Protein AF-A0A819LYL7-F1 (afdb_monomer_lite)

Sequence (139 aa):
MAPINIDKLRTLFLPYGLIYTILGIVIVCLTILTIVYASLWHNTKTSSYTFAIANGIIGYPILLPNDGRYVQWNFLQMNDVYELLPQDKGRKGGLARVAYMRQLLKEENLNTYTILAGDLLSPSALSLSKVNGTSLNGK

Radius of gyration: 28.14 Å; chains: 1; bounding box: 46×78×43 Å

Structure (mmCIF, N/CA/C/O backbone):
data_AF-A0A819LYL7-F1
#
_entry.id   AF-A0A819LYL7-F1
#
loop_
_atom_site.group_PDB
_atom_site.id
_atom_site.type_symbol
_atom_site.label_atom_id
_atom_site.label_alt_id
_atom_site.label_comp_id
_atom_site.label_asym_id
_atom_site.label_entity_id
_atom_site.label_seq_id
_atom_site.pdbx_PDB_ins_code
_atom_site.Cartn_x
_atom_site.Cartn_y
_atom_site.Cartn_z
_atom_site.occupancy
_atom_site.B_iso_or_equiv
_atom_site.auth_seq_id
_atom_site.auth_comp_id
_atom_site.auth_asym_id
_atom_site.auth_atom_id
_atom_site.pdbx_PDB_model_num
ATOM 1 N N . MET A 1 1 ? 10.492 57.885 -22.082 1.00 45.97 1 MET A N 1
ATOM 2 C CA . MET A 1 1 ? 11.151 57.440 -20.834 1.00 45.97 1 MET A CA 1
ATOM 3 C C . MET A 1 1 ? 10.652 58.328 -19.708 1.00 45.97 1 MET A C 1
ATOM 5 O O . MET A 1 1 ? 10.910 59.522 -19.758 1.00 45.97 1 MET A O 1
ATOM 9 N N . ALA A 1 2 ? 9.861 57.800 -18.772 1.00 61.94 2 ALA A N 1
ATOM 10 C CA . ALA A 1 2 ? 9.402 58.590 -17.628 1.00 61.94 2 ALA A CA 1
ATOM 11 C C . ALA A 1 2 ? 10.591 58.852 -16.679 1.00 61.94 2 ALA A C 1
ATOM 13 O O . ALA A 1 2 ? 11.340 57.909 -16.410 1.00 61.94 2 ALA A O 1
ATOM 14 N N . PRO A 1 3 ? 10.803 60.091 -16.200 1.00 66.12 3 PRO A N 1
ATOM 15 C CA . PRO A 1 3 ? 11.913 60.396 -15.305 1.00 66.12 3 PRO A CA 1
ATOM 16 C C . PRO A 1 3 ? 11.728 59.671 -13.965 1.00 66.12 3 PRO A C 1
ATOM 18 O O . PRO A 1 3 ? 10.643 59.682 -13.380 1.00 66.12 3 PRO A O 1
ATOM 21 N N . ILE A 1 4 ? 12.791 59.021 -13.488 1.00 67.69 4 ILE A N 1
ATOM 22 C CA . ILE A 1 4 ? 12.818 58.358 -12.180 1.00 67.69 4 ILE A CA 1
ATOM 23 C C . ILE A 1 4 ? 12.634 59.434 -11.107 1.00 67.69 4 ILE A C 1
ATOM 25 O O . ILE A 1 4 ? 13.450 60.341 -10.974 1.00 67.69 4 ILE A O 1
ATOM 29 N N . ASN A 1 5 ? 11.533 59.345 -10.363 1.00 70.12 5 ASN A N 1
ATOM 30 C CA . ASN A 1 5 ? 11.194 60.306 -9.323 1.00 70.12 5 ASN A CA 1
ATOM 31 C C . ASN A 1 5 ? 12.047 60.040 -8.065 1.00 70.12 5 ASN A C 1
ATOM 33 O O . ASN A 1 5 ? 11.816 59.076 -7.331 1.00 70.12 5 ASN A O 1
ATOM 37 N N . ILE A 1 6 ? 13.044 60.899 -7.845 1.00 67.38 6 ILE A N 1
ATOM 38 C CA . ILE A 1 6 ? 14.056 60.804 -6.779 1.00 67.38 6 ILE A CA 1
ATOM 39 C C . ILE A 1 6 ? 13.436 61.014 -5.380 1.00 67.38 6 ILE A C 1
ATOM 41 O O . ILE A 1 6 ? 13.973 60.531 -4.382 1.00 67.38 6 ILE A O 1
ATOM 45 N N . ASP A 1 7 ? 12.256 61.632 -5.282 1.00 65.25 7 ASP A N 1
ATOM 46 C CA . ASP A 1 7 ? 11.583 61.855 -3.996 1.00 65.25 7 ASP A CA 1
ATOM 47 C C . ASP A 1 7 ? 10.956 60.571 -3.429 1.00 65.25 7 ASP A C 1
ATOM 49 O O . ASP A 1 7 ? 10.973 60.351 -2.216 1.00 65.25 7 ASP A O 1
ATOM 53 N N . LYS A 1 8 ? 10.517 59.641 -4.294 1.00 59.94 8 LYS A N 1
ATOM 54 C CA . LYS A 1 8 ? 10.100 58.285 -3.876 1.00 59.94 8 LYS A CA 1
ATOM 55 C C . LYS A 1 8 ? 11.264 57.465 -3.307 1.00 59.94 8 LYS A C 1
ATOM 57 O O . LYS A 1 8 ? 11.066 56.658 -2.398 1.00 59.94 8 LYS A O 1
ATOM 62 N N . LEU A 1 9 ? 12.483 57.691 -3.800 1.00 57.59 9 LEU A N 1
ATOM 63 C CA . LEU A 1 9 ? 13.701 57.071 -3.266 1.00 57.59 9 LEU A CA 1
ATOM 64 C C . LEU A 1 9 ? 14.024 57.588 -1.859 1.00 57.59 9 LEU A C 1
ATOM 66 O O . LEU A 1 9 ? 14.477 56.815 -1.022 1.00 57.59 9 LEU A O 1
ATOM 70 N N . ARG A 1 10 ? 13.721 58.854 -1.551 1.00 56.78 10 ARG A N 1
ATOM 71 C CA . ARG A 1 10 ? 13.921 59.423 -0.207 1.00 56.78 10 ARG A CA 1
ATOM 72 C C . ARG A 1 10 ? 12.948 58.874 0.834 1.00 56.78 10 ARG A C 1
ATOM 74 O O . ARG A 1 10 ? 13.350 58.669 1.976 1.00 56.78 10 ARG A O 1
ATOM 81 N N . THR A 1 11 ? 11.712 58.548 0.450 1.00 58.97 11 THR A N 1
ATOM 82 C CA . THR A 1 11 ? 10.749 57.900 1.363 1.00 58.97 11 THR A CA 1
ATOM 83 C C . THR A 1 11 ? 11.142 56.476 1.772 1.00 58.97 11 THR A C 1
ATOM 85 O O . THR A 1 11 ? 10.677 55.988 2.799 1.00 58.97 11 THR A O 1
ATOM 88 N N . LEU A 1 12 ? 12.046 55.834 1.021 1.00 57.34 12 LEU A N 1
ATOM 89 C CA . LEU A 1 12 ? 12.630 54.533 1.361 1.00 57.34 12 LEU A CA 1
ATOM 90 C C . LEU A 1 12 ? 13.597 54.616 2.559 1.00 57.34 12 LEU A C 1
ATOM 92 O O . LEU A 1 12 ? 13.728 53.649 3.303 1.00 57.34 12 LEU A O 1
ATOM 96 N N . PHE A 1 13 ? 14.242 55.773 2.760 1.00 57.28 13 PHE A N 1
ATOM 97 C CA . PHE A 1 13 ? 15.225 56.024 3.825 1.00 57.28 13 PHE A CA 1
ATOM 98 C C . PHE A 1 13 ? 14.615 56.632 5.105 1.00 57.28 13 PHE A C 1
ATOM 100 O O . PHE A 1 13 ? 15.342 56.962 6.040 1.00 57.28 13 PHE A O 1
ATOM 107 N N . LEU A 1 14 ? 13.287 56.775 5.176 1.00 63.06 14 LEU A N 1
ATOM 108 C CA . LEU A 1 14 ? 12.570 57.102 6.415 1.00 63.06 14 LEU A CA 1
ATOM 109 C C . LEU A 1 14 ? 12.503 55.857 7.327 1.00 63.06 14 LEU A C 1
ATOM 111 O O . LEU A 1 14 ? 12.480 54.738 6.811 1.00 63.06 14 LEU A O 1
ATOM 115 N N . PRO A 1 15 ? 12.414 56.005 8.666 1.00 63.88 15 PRO A N 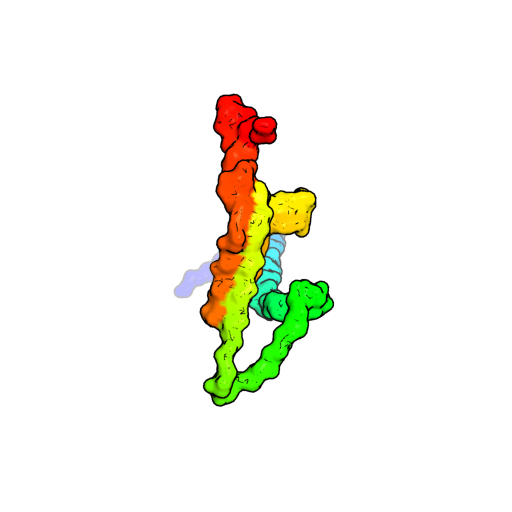1
ATOM 116 C CA . PRO A 1 15 ? 12.504 54.881 9.610 1.00 63.88 15 PRO A CA 1
ATOM 117 C C . PRO A 1 15 ? 11.494 53.758 9.327 1.00 63.88 15 PRO A C 1
ATOM 119 O O . PRO A 1 15 ? 11.819 52.584 9.463 1.00 63.88 15 PRO A O 1
ATOM 122 N N . TYR A 1 16 ? 10.295 54.104 8.853 1.00 65.38 16 TYR A N 1
ATOM 123 C CA . TYR A 1 16 ? 9.274 53.130 8.463 1.00 65.38 16 TYR A CA 1
ATOM 124 C C . TYR A 1 16 ? 9.572 52.445 7.119 1.00 65.38 16 TYR A C 1
ATOM 126 O O . TYR A 1 16 ? 9.287 51.262 6.968 1.00 65.38 16 TYR A O 1
ATOM 134 N N . GLY A 1 17 ? 10.187 53.144 6.157 1.00 71.69 17 GLY A N 1
ATOM 135 C CA . GLY A 1 17 ? 10.559 52.591 4.848 1.00 71.69 17 GLY A CA 1
ATOM 136 C C . GLY A 1 17 ? 11.631 51.504 4.945 1.00 71.69 17 GLY A C 1
ATOM 137 O O . GLY A 1 17 ? 11.525 50.478 4.274 1.00 71.69 17 GLY A O 1
ATOM 138 N N . LEU A 1 18 ? 12.597 51.677 5.852 1.00 77.12 18 LEU A N 1
ATOM 139 C CA . LEU A 1 18 ? 13.648 50.691 6.122 1.00 77.12 18 LEU A CA 1
ATOM 140 C C . LEU A 1 18 ? 13.093 49.391 6.736 1.00 77.12 18 LEU A C 1
ATOM 142 O O . LEU A 1 18 ? 13.570 48.299 6.443 1.00 77.12 18 LEU A O 1
ATOM 146 N N . ILE A 1 19 ? 12.050 49.490 7.565 1.00 80.62 19 ILE A N 1
ATOM 147 C CA . ILE A 1 19 ? 11.396 48.318 8.164 1.00 80.62 19 ILE A CA 1
ATOM 148 C C . ILE A 1 19 ? 10.696 47.485 7.081 1.00 80.62 19 ILE A C 1
ATOM 150 O O . ILE A 1 19 ? 10.835 46.262 7.061 1.00 80.62 19 ILE A O 1
ATOM 154 N N . TYR A 1 20 ? 9.987 48.128 6.146 1.00 82.38 20 TYR A N 1
ATOM 155 C CA . TYR A 1 20 ? 9.298 47.418 5.064 1.00 82.38 20 TYR A CA 1
ATOM 156 C C . TYR A 1 20 ? 10.260 46.771 4.062 1.00 82.38 20 TYR A C 1
ATOM 158 O O . TYR A 1 20 ? 9.967 45.683 3.561 1.00 82.38 20 TYR A O 1
ATOM 166 N N . THR A 1 21 ? 11.418 47.380 3.789 1.00 84.25 21 THR A N 1
ATOM 167 C CA . THR A 1 21 ? 12.431 46.761 2.918 1.00 84.25 21 THR A CA 1
ATOM 168 C C . THR A 1 21 ? 13.069 45.541 3.573 1.00 84.25 21 THR A C 1
ATOM 170 O O . THR A 1 21 ? 13.194 44.505 2.919 1.00 84.25 21 THR A O 1
ATOM 173 N N . ILE A 1 22 ? 13.392 45.612 4.868 1.00 88.94 22 ILE A N 1
ATOM 174 C CA . ILE A 1 22 ? 13.908 44.466 5.631 1.00 88.94 22 ILE A CA 1
ATOM 175 C C . ILE A 1 22 ? 12.871 43.337 5.670 1.00 88.94 22 ILE A C 1
ATOM 177 O O . ILE A 1 22 ? 13.208 42.188 5.387 1.00 88.94 22 ILE A O 1
ATOM 181 N N . LEU A 1 23 ? 11.603 43.653 5.949 1.00 88.56 23 LEU A N 1
ATOM 182 C CA . LEU A 1 23 ? 10.525 42.662 5.972 1.00 88.56 23 LEU A CA 1
ATOM 183 C C . LEU A 1 23 ? 10.347 41.980 4.606 1.00 88.56 23 LEU A C 1
ATOM 185 O O . LEU A 1 23 ? 10.217 40.758 4.542 1.00 88.56 23 LEU A O 1
ATOM 189 N N . GLY A 1 24 ? 10.404 42.748 3.514 1.00 89.81 24 GLY A N 1
ATOM 190 C CA . GLY A 1 24 ? 10.355 42.208 2.155 1.00 89.81 24 GLY A CA 1
ATOM 191 C C . GLY A 1 24 ? 11.509 41.247 1.859 1.00 89.81 24 GLY A C 1
ATOM 192 O O . GLY A 1 24 ? 11.280 40.162 1.326 1.00 89.81 24 GLY A O 1
ATOM 193 N N . ILE A 1 25 ? 12.734 41.597 2.266 1.00 93.69 25 ILE A N 1
ATOM 194 C CA . ILE A 1 25 ? 13.916 40.733 2.109 1.00 93.69 25 ILE A CA 1
ATOM 195 C C . ILE A 1 25 ? 13.751 39.434 2.905 1.00 93.69 25 ILE A C 1
ATOM 197 O O . ILE A 1 25 ? 14.021 38.358 2.374 1.00 93.69 25 ILE A O 1
ATOM 201 N N . VAL A 1 26 ? 13.270 39.509 4.150 1.00 94.50 26 VAL A N 1
ATOM 202 C CA . VAL A 1 26 ? 13.041 38.323 4.994 1.00 94.50 26 VAL A CA 1
ATOM 203 C C . VAL A 1 26 ? 12.018 37.383 4.356 1.00 94.50 26 VAL A C 1
ATOM 205 O O . VAL A 1 26 ? 12.268 36.182 4.275 1.00 94.50 26 VAL A O 1
ATOM 208 N N . ILE A 1 27 ? 10.903 37.914 3.848 1.00 94.62 27 ILE A N 1
ATOM 209 C CA . ILE A 1 27 ? 9.872 37.111 3.174 1.00 94.62 27 ILE A CA 1
ATOM 210 C C . ILE A 1 27 ? 10.454 36.407 1.944 1.00 94.62 27 ILE A C 1
ATOM 212 O O . ILE A 1 27 ? 10.251 35.206 1.781 1.00 94.62 27 ILE A O 1
ATOM 216 N N . VAL A 1 28 ? 11.220 37.117 1.111 1.00 95.44 28 VAL A N 1
ATOM 217 C CA . VAL A 1 28 ? 11.867 36.530 -0.074 1.00 95.44 28 VAL A CA 1
ATOM 218 C C . VAL A 1 28 ? 12.891 35.457 0.314 1.00 95.44 28 VAL A C 1
ATOM 220 O O . VAL A 1 28 ? 12.952 34.402 -0.312 1.00 95.44 28 VAL A O 1
ATOM 223 N N . CYS A 1 29 ? 13.666 35.672 1.378 1.00 95.38 29 CYS A N 1
ATOM 224 C CA . CYS A 1 29 ? 14.605 34.666 1.875 1.00 95.38 29 CYS A CA 1
ATOM 225 C C . CYS A 1 29 ? 13.882 33.392 2.341 1.00 95.38 29 CYS A C 1
ATOM 227 O O . CYS A 1 29 ? 14.305 32.284 2.011 1.00 95.38 29 CYS A O 1
ATOM 229 N N . LEU A 1 30 ? 12.769 33.536 3.068 1.00 94.38 30 LEU A N 1
ATOM 230 C CA . LEU A 1 30 ? 11.973 32.404 3.550 1.00 94.38 30 LEU A CA 1
ATOM 231 C C . LEU A 1 30 ? 11.309 31.629 2.405 1.00 94.38 30 LEU A C 1
ATOM 233 O O . LEU A 1 30 ? 11.273 30.396 2.443 1.00 94.38 30 LEU A O 1
ATOM 237 N N . THR A 1 31 ? 10.818 32.312 1.368 1.00 92.62 31 THR A N 1
ATOM 238 C CA . THR A 1 31 ? 10.241 31.631 0.200 1.00 92.62 31 THR A CA 1
ATOM 239 C C . THR A 1 31 ? 11.309 30.873 -0.583 1.00 92.62 31 THR A C 1
ATOM 241 O O . THR A 1 31 ? 11.096 29.702 -0.899 1.00 92.62 31 THR A O 1
ATOM 244 N N . ILE A 1 32 ? 12.484 31.470 -0.811 1.00 95.19 32 ILE A N 1
ATOM 245 C CA . ILE A 1 32 ? 13.619 30.790 -1.459 1.00 95.19 32 ILE A CA 1
ATOM 246 C C . ILE A 1 32 ? 14.045 29.563 -0.649 1.00 95.19 32 ILE A C 1
ATOM 248 O O . ILE A 1 32 ? 14.189 28.480 -1.216 1.00 95.19 32 ILE A O 1
ATOM 252 N N . LEU A 1 33 ? 14.184 29.701 0.673 1.00 93.75 33 LEU A N 1
ATOM 253 C CA . LEU A 1 33 ? 14.543 28.593 1.556 1.00 93.75 33 LEU A CA 1
ATOM 254 C C . LEU A 1 33 ? 13.539 27.439 1.435 1.00 93.75 33 LEU A C 1
ATOM 256 O O . LEU A 1 33 ? 13.938 26.287 1.288 1.00 93.75 33 LEU A O 1
ATOM 260 N N . THR A 1 34 ? 12.243 27.751 1.428 1.00 90.19 34 THR A N 1
ATOM 261 C CA . THR A 1 34 ? 11.170 26.753 1.306 1.00 90.19 34 THR A CA 1
ATOM 262 C C . THR A 1 34 ? 11.225 26.022 -0.039 1.00 90.19 34 THR A C 1
ATOM 264 O O . THR A 1 34 ? 11.105 24.798 -0.079 1.00 90.19 34 THR A O 1
ATOM 267 N N . ILE A 1 35 ? 11.459 26.745 -1.141 1.00 89.81 35 ILE A N 1
ATOM 268 C CA . ILE A 1 35 ? 11.583 26.158 -2.486 1.00 89.81 35 ILE A CA 1
ATOM 269 C C . ILE A 1 35 ? 12.815 25.249 -2.573 1.00 89.81 35 ILE A C 1
ATOM 271 O O . ILE A 1 35 ? 12.728 24.141 -3.106 1.00 89.81 35 ILE A O 1
ATOM 275 N N . VAL A 1 36 ? 13.954 25.682 -2.024 1.00 88.88 36 VAL A N 1
ATOM 276 C CA . VAL A 1 36 ? 15.185 24.878 -1.996 1.00 88.88 36 VAL A CA 1
ATOM 277 C C . VAL A 1 36 ? 14.976 23.605 -1.181 1.00 88.88 36 VAL A C 1
ATOM 279 O O . VAL A 1 36 ? 15.308 22.525 -1.665 1.00 88.88 36 VAL A O 1
ATOM 282 N N . TYR A 1 37 ? 14.366 23.696 0.002 1.00 85.62 37 TYR A N 1
ATOM 283 C CA . TYR A 1 37 ? 14.039 22.516 0.806 1.00 85.62 37 TYR A CA 1
ATOM 284 C C . TYR A 1 37 ? 13.098 21.554 0.074 1.00 85.62 37 TYR A C 1
ATOM 286 O O . TYR A 1 37 ? 13.340 20.349 0.083 1.00 85.62 37 TYR A O 1
ATOM 294 N N . ALA A 1 38 ? 12.066 22.062 -0.605 1.00 79.19 38 ALA A N 1
ATOM 295 C CA . ALA A 1 38 ? 11.155 21.233 -1.392 1.00 79.19 38 ALA A CA 1
ATOM 296 C C . ALA A 1 38 ? 11.866 20.535 -2.569 1.00 79.19 38 ALA A C 1
ATOM 298 O O . ALA A 1 38 ? 11.618 19.358 -2.833 1.00 79.19 38 ALA A O 1
ATOM 299 N N . SER A 1 39 ? 12.785 21.233 -3.244 1.00 80.19 39 SER A N 1
ATOM 300 C CA . SER A 1 39 ? 13.587 20.683 -4.346 1.00 80.19 39 SER A CA 1
ATOM 301 C C . SER A 1 39 ? 14.583 19.620 -3.865 1.00 80.19 39 SER A C 1
ATOM 303 O O . SER A 1 39 ? 14.687 18.543 -4.456 1.00 80.19 39 SER A O 1
ATOM 305 N N . LEU A 1 40 ? 15.261 19.871 -2.739 1.00 76.69 40 LEU A N 1
ATOM 306 C CA . LEU A 1 40 ? 16.151 18.896 -2.105 1.00 76.69 40 LEU A CA 1
ATOM 307 C C . LEU A 1 40 ? 15.381 17.646 -1.661 1.00 76.69 40 LEU A C 1
ATOM 309 O O . LEU A 1 40 ? 15.821 16.535 -1.945 1.00 76.69 40 LEU A O 1
ATOM 313 N N . TRP A 1 41 ? 14.202 17.817 -1.053 1.00 64.50 41 TRP A N 1
ATOM 314 C CA . TRP A 1 41 ? 13.345 16.704 -0.635 1.00 64.50 41 TRP A CA 1
ATOM 315 C C . TRP A 1 41 ? 12.854 15.860 -1.817 1.00 64.50 41 TRP A C 1
ATOM 317 O O . TRP A 1 41 ? 12.762 14.636 -1.718 1.00 64.50 41 TRP A O 1
ATOM 327 N N . HIS A 1 42 ? 12.579 16.488 -2.964 1.00 60.06 42 HIS A N 1
ATOM 328 C CA . HIS A 1 42 ? 12.209 15.762 -4.178 1.00 60.06 42 HIS A CA 1
ATOM 329 C C . HIS A 1 42 ? 13.350 14.862 -4.691 1.00 60.06 42 HIS A C 1
ATOM 331 O O . HIS A 1 42 ? 13.084 13.787 -5.233 1.00 60.06 42 HIS A O 1
ATOM 337 N N . ASN A 1 43 ? 14.608 15.266 -4.488 1.00 57.53 43 ASN A N 1
ATOM 338 C CA . ASN A 1 43 ? 15.787 14.502 -4.907 1.00 57.53 43 ASN A CA 1
ATOM 339 C C . ASN A 1 43 ? 16.219 13.420 -3.907 1.00 57.53 43 ASN A C 1
ATOM 341 O O . ASN A 1 43 ? 16.986 12.533 -4.270 1.00 57.53 43 ASN A O 1
ATOM 345 N N . THR A 1 44 ? 15.700 13.431 -2.678 1.00 53.69 44 THR A N 1
ATOM 346 C CA . THR A 1 44 ? 15.953 12.389 -1.672 1.00 53.69 44 THR A CA 1
ATOM 347 C C . THR A 1 44 ? 14.818 11.370 -1.598 1.00 53.69 44 THR A C 1
ATOM 349 O O . THR A 1 44 ? 14.430 10.945 -0.510 1.00 53.69 44 THR A O 1
ATOM 352 N N . LYS A 1 45 ? 14.265 10.945 -2.740 1.00 50.84 45 LYS A N 1
ATOM 353 C CA . LYS A 1 45 ? 13.473 9.709 -2.777 1.00 50.84 45 LYS A CA 1
ATOM 354 C C . LYS A 1 45 ? 14.438 8.539 -2.627 1.00 50.84 45 LYS A C 1
ATOM 356 O O . LYS A 1 45 ? 14.898 7.965 -3.611 1.00 50.84 45 LYS A O 1
ATOM 361 N N . THR A 1 46 ? 14.795 8.208 -1.391 1.00 52.62 46 THR A N 1
ATOM 362 C CA . THR A 1 46 ? 15.391 6.909 -1.093 1.00 52.62 46 THR A CA 1
ATOM 363 C C . THR A 1 46 ? 14.430 5.851 -1.612 1.00 52.62 46 THR A C 1
ATOM 365 O O . THR A 1 46 ? 13.270 5.799 -1.204 1.00 52.62 46 THR A O 1
ATOM 368 N N . SER A 1 47 ? 14.904 5.052 -2.568 1.00 57.59 47 SER A N 1
ATOM 369 C CA . SER A 1 47 ? 14.159 3.905 -3.070 1.00 57.59 47 SER A CA 1
ATOM 370 C C . SER A 1 47 ? 13.721 3.071 -1.869 1.00 57.59 47 SER A C 1
ATOM 372 O O . SER A 1 47 ? 14.509 2.773 -0.968 1.00 57.59 47 SER A O 1
ATOM 374 N N . SER A 1 48 ? 12.433 2.767 -1.794 1.00 57.50 48 SER A N 1
ATOM 375 C CA . SER A 1 48 ? 11.868 2.055 -0.650 1.00 57.50 48 SER A CA 1
ATOM 376 C C . SER A 1 48 ? 12.529 0.695 -0.446 1.00 57.50 48 SER A C 1
ATOM 378 O O . SER A 1 48 ? 12.701 0.266 0.695 1.00 57.50 48 SER A O 1
ATOM 380 N N . TYR A 1 49 ? 13.031 0.110 -1.530 1.00 59.25 49 TYR A N 1
ATOM 381 C CA . TYR A 1 49 ? 13.964 -1.001 -1.557 1.00 59.25 49 TYR A CA 1
ATOM 382 C C . TYR A 1 49 ? 15.203 -0.825 -0.660 1.00 59.25 49 TYR A C 1
ATOM 384 O O . TYR A 1 49 ? 15.468 -1.666 0.200 1.00 59.25 49 TYR A O 1
ATOM 392 N N . THR A 1 50 ? 15.971 0.264 -0.808 1.00 62.56 50 THR A N 1
ATOM 393 C CA . THR A 1 50 ? 17.204 0.468 -0.025 1.00 62.56 50 THR A CA 1
ATOM 394 C C . THR A 1 50 ? 16.907 0.673 1.452 1.00 62.56 50 THR A C 1
ATOM 396 O O . THR A 1 50 ? 17.633 0.147 2.294 1.00 62.56 50 THR A O 1
ATOM 399 N N . PHE A 1 51 ? 15.819 1.372 1.785 1.00 63.53 51 PHE A N 1
ATOM 400 C CA . PHE A 1 51 ? 15.375 1.513 3.173 1.00 63.53 51 PHE A CA 1
ATOM 401 C C . PHE A 1 51 ? 14.948 0.167 3.773 1.00 63.53 51 PHE A C 1
ATOM 403 O O . PHE A 1 51 ? 15.333 -0.164 4.896 1.00 63.53 51 PHE A O 1
ATOM 410 N N . ALA A 1 52 ? 14.174 -0.622 3.032 1.00 59.56 52 ALA A N 1
ATOM 411 C CA . ALA A 1 52 ? 13.653 -1.888 3.517 1.00 59.56 52 ALA A CA 1
ATOM 412 C C . ALA A 1 52 ? 14.743 -2.957 3.689 1.00 59.56 52 ALA A C 1
ATOM 414 O O . ALA A 1 52 ? 14.707 -3.693 4.673 1.00 59.56 52 ALA A O 1
ATOM 415 N N . ILE A 1 53 ? 15.744 -2.999 2.804 1.00 64.44 53 ILE A N 1
ATOM 416 C CA . ILE A 1 53 ? 16.914 -3.877 2.956 1.00 64.44 53 ILE A CA 1
ATOM 417 C C . ILE A 1 53 ? 17.799 -3.425 4.119 1.00 64.44 53 ILE A C 1
ATOM 419 O O . ILE A 1 53 ? 18.177 -4.251 4.946 1.00 64.44 53 ILE A O 1
ATOM 423 N N . ALA A 1 54 ? 18.092 -2.124 4.231 1.00 66.38 54 ALA A N 1
ATOM 424 C CA . ALA A 1 54 ? 18.929 -1.600 5.314 1.00 66.38 54 ALA A CA 1
ATOM 425 C C . ALA A 1 54 ? 18.340 -1.876 6.707 1.00 66.38 54 ALA A C 1
ATOM 427 O O . ALA A 1 54 ? 19.082 -2.058 7.668 1.00 66.38 54 ALA A O 1
ATOM 428 N N . ASN A 1 55 ? 17.011 -1.932 6.812 1.00 63.12 55 ASN A N 1
ATOM 429 C CA . ASN A 1 55 ? 16.307 -2.209 8.063 1.00 63.12 55 ASN A CA 1
ATOM 430 C C . ASN A 1 55 ? 15.871 -3.679 8.204 1.00 63.12 55 ASN A C 1
ATOM 432 O O . ASN A 1 55 ? 15.122 -3.996 9.127 1.00 63.12 55 ASN A O 1
ATOM 436 N N . GLY A 1 56 ? 16.294 -4.573 7.299 1.00 56.16 56 GLY A N 1
ATOM 437 C CA . GLY A 1 56 ? 15.941 -5.998 7.341 1.00 56.16 56 GLY A CA 1
ATOM 438 C C . GLY A 1 56 ? 14.434 -6.279 7.259 1.00 56.16 56 GLY A C 1
ATOM 439 O O . GLY A 1 56 ? 13.972 -7.316 7.724 1.00 56.16 56 GLY A O 1
ATOM 440 N N . ILE A 1 57 ? 13.661 -5.340 6.706 1.00 57.84 57 ILE A N 1
ATOM 441 C CA . ILE A 1 57 ? 12.194 -5.397 6.603 1.00 57.84 57 ILE A CA 1
ATOM 442 C C . ILE A 1 57 ? 11.770 -6.320 5.451 1.00 57.84 57 ILE A C 1
ATOM 444 O O . ILE A 1 57 ? 10.695 -6.915 5.498 1.00 57.84 57 ILE A O 1
ATOM 448 N N . ILE A 1 58 ? 12.612 -6.455 4.423 1.00 55.88 58 ILE A N 1
ATOM 449 C CA . ILE A 1 58 ? 12.396 -7.340 3.276 1.00 55.88 58 ILE A CA 1
ATOM 450 C C . ILE A 1 58 ? 13.564 -8.331 3.225 1.00 55.88 58 ILE A C 1
ATOM 452 O O . ILE A 1 58 ? 14.726 -7.928 3.283 1.00 55.88 58 ILE A O 1
ATOM 456 N N . GLY A 1 59 ? 13.258 -9.630 3.149 1.00 57.12 59 GLY A N 1
ATOM 457 C CA . GLY A 1 59 ? 14.268 -10.662 2.900 1.00 57.12 59 GLY A CA 1
ATOM 458 C C . GLY A 1 59 ? 14.982 -10.406 1.573 1.00 57.12 59 GLY A C 1
ATOM 459 O O . GLY A 1 59 ? 14.380 -9.853 0.661 1.00 57.12 59 GLY A O 1
ATOM 460 N N . TYR A 1 60 ? 16.259 -10.779 1.465 1.00 55.06 60 TYR A N 1
ATOM 461 C CA . TYR A 1 60 ? 17.076 -10.524 0.274 1.00 55.06 60 TYR A CA 1
ATOM 462 C C . TYR A 1 60 ? 16.361 -10.990 -1.002 1.00 55.06 60 TYR A C 1
ATOM 464 O O . TYR A 1 60 ? 16.234 -12.202 -1.209 1.00 55.06 60 TYR A O 1
ATOM 472 N N . PRO A 1 61 ? 15.900 -10.076 -1.873 1.00 59.81 61 PRO A N 1
ATOM 473 C CA . PRO A 1 61 ? 15.373 -10.497 -3.151 1.00 59.81 61 PRO A CA 1
ATOM 474 C C . PRO A 1 61 ? 16.559 -10.997 -3.969 1.00 59.81 61 PRO A C 1
ATOM 476 O O . PRO A 1 61 ? 17.610 -10.357 -4.057 1.00 59.81 61 PRO A O 1
ATOM 479 N N . ILE A 1 62 ? 16.400 -12.184 -4.538 1.00 60.19 62 ILE A N 1
ATOM 480 C CA . ILE A 1 62 ? 17.367 -12.720 -5.484 1.00 60.19 62 ILE A CA 1
ATOM 481 C C . ILE A 1 62 ? 17.334 -11.782 -6.691 1.00 60.19 62 ILE A C 1
ATOM 483 O O . ILE A 1 62 ? 16.333 -11.724 -7.403 1.00 60.19 62 ILE A O 1
ATOM 487 N N . LEU A 1 63 ? 18.411 -11.022 -6.899 1.00 63.62 63 LEU A N 1
ATOM 488 C CA . LEU A 1 63 ? 18.582 -10.196 -8.089 1.00 63.62 63 LEU A CA 1
ATOM 489 C C . LEU A 1 63 ? 18.817 -11.127 -9.277 1.00 63.62 63 LEU A C 1
ATOM 491 O O . LEU A 1 63 ? 19.941 -11.558 -9.537 1.00 63.62 63 LEU A O 1
ATOM 495 N N . LEU A 1 64 ? 17.736 -11.490 -9.961 1.00 68.12 64 LEU A N 1
ATOM 496 C CA . LEU A 1 64 ? 17.823 -12.265 -11.189 1.00 68.12 64 LEU A CA 1
ATOM 497 C C . LEU A 1 64 ? 18.294 -11.359 -12.340 1.00 68.12 64 LEU A C 1
ATOM 499 O O . LEU A 1 64 ? 17.934 -10.179 -12.379 1.00 68.12 64 LEU A O 1
ATOM 503 N N . PRO A 1 65 ? 19.092 -11.881 -13.288 1.00 68.06 65 PRO A N 1
ATOM 504 C CA . PRO A 1 65 ? 19.501 -11.116 -14.459 1.00 68.06 65 PRO A CA 1
ATOM 505 C C . PRO A 1 65 ? 18.280 -10.660 -15.269 1.00 68.06 65 PRO A C 1
ATOM 507 O O . PRO A 1 65 ? 17.381 -11.454 -15.543 1.00 68.06 65 PRO A O 1
ATOM 510 N N . ASN A 1 66 ? 18.263 -9.395 -15.701 1.00 67.19 66 ASN A N 1
ATOM 511 C CA . ASN A 1 66 ? 17.238 -8.872 -16.610 1.00 67.19 66 ASN A CA 1
ATOM 512 C C . ASN A 1 66 ? 17.580 -9.218 -18.072 1.00 67.19 66 ASN A C 1
ATOM 514 O O . ASN A 1 66 ? 17.798 -8.340 -18.904 1.00 67.19 66 ASN A O 1
ATOM 518 N N . ASP A 1 67 ? 17.717 -10.512 -18.358 1.00 82.56 67 ASP A N 1
ATOM 519 C CA . ASP A 1 67 ? 18.091 -11.053 -19.673 1.00 82.56 67 ASP A CA 1
ATOM 520 C C . ASP A 1 67 ? 16.907 -11.695 -20.421 1.00 82.56 67 ASP A C 1
ATOM 522 O O . ASP A 1 67 ? 17.090 -12.369 -21.434 1.00 82.56 67 ASP A O 1
ATOM 526 N N . GLY A 1 68 ? 15.686 -11.498 -19.915 1.00 78.19 68 GLY A N 1
ATOM 527 C CA . GLY A 1 68 ? 14.451 -12.021 -20.501 1.00 78.19 68 GLY A CA 1
ATOM 528 C C . GLY A 1 68 ? 14.212 -13.518 -20.283 1.00 78.19 68 GLY A C 1
ATOM 529 O O . GLY A 1 68 ? 13.196 -14.030 -20.750 1.00 78.19 68 GLY A O 1
ATOM 530 N N . ARG A 1 69 ? 15.095 -14.234 -19.571 1.00 86.75 69 ARG A N 1
ATOM 531 C CA . ARG A 1 69 ? 14.923 -15.674 -19.288 1.00 86.75 69 ARG A CA 1
ATOM 532 C C . ARG A 1 69 ? 14.050 -15.956 -18.071 1.00 86.75 69 ARG A C 1
ATOM 534 O O . ARG A 1 69 ? 13.530 -17.060 -17.931 1.00 86.75 69 ARG A O 1
ATOM 541 N N . TYR A 1 70 ? 13.893 -14.965 -17.201 1.00 83.56 70 TYR A N 1
ATOM 542 C CA . TYR A 1 70 ? 13.160 -15.086 -15.950 1.00 83.56 70 TYR A CA 1
ATOM 543 C C . TYR A 1 70 ? 12.089 -14.006 -15.845 1.00 83.56 70 TYR A C 1
ATOM 545 O O . TYR A 1 70 ? 12.290 -12.864 -16.254 1.00 83.56 70 TYR A O 1
ATOM 553 N N . VAL A 1 71 ? 10.954 -14.369 -15.248 1.00 84.69 71 VAL A N 1
ATOM 554 C CA . VAL A 1 71 ? 9.897 -13.428 -14.873 1.00 84.69 71 VAL A CA 1
ATOM 555 C C . VAL A 1 71 ? 9.803 -13.420 -13.356 1.00 84.69 71 VAL A C 1
ATOM 557 O O . VAL A 1 71 ? 9.502 -14.446 -12.746 1.00 84.69 71 VAL A O 1
ATOM 560 N N . GLN A 1 72 ? 10.060 -12.267 -12.742 1.00 83.25 72 GLN A N 1
ATOM 561 C CA . GLN A 1 72 ? 9.889 -12.092 -11.305 1.00 83.25 72 GLN A CA 1
ATOM 562 C C . GLN A 1 72 ? 8.440 -11.711 -10.991 1.00 83.25 72 GLN A C 1
ATOM 564 O O . GLN A 1 72 ? 7.906 -10.760 -11.564 1.00 83.25 72 GLN A O 1
ATOM 569 N N . TRP A 1 73 ? 7.837 -12.419 -10.039 1.00 88.19 73 TRP A N 1
ATOM 570 C CA . TRP A 1 73 ? 6.496 -12.154 -9.519 1.00 88.19 73 TRP A CA 1
ATOM 571 C C . TRP A 1 73 ? 6.596 -11.716 -8.064 1.00 88.19 73 TRP A C 1
ATOM 573 O O . TRP A 1 73 ? 7.331 -12.321 -7.284 1.00 88.19 73 TRP A O 1
ATOM 583 N N . ASN A 1 74 ? 5.828 -10.697 -7.697 1.00 89.06 74 ASN A N 1
ATOM 584 C CA . ASN A 1 74 ? 5.729 -10.235 -6.320 1.00 89.06 74 ASN A CA 1
ATOM 585 C C . ASN A 1 74 ? 4.313 -10.517 -5.808 1.00 89.06 74 ASN A C 1
ATOM 587 O O . ASN A 1 74 ? 3.331 -10.069 -6.399 1.00 89.06 74 ASN A O 1
ATOM 591 N N . PHE A 1 75 ? 4.201 -11.222 -4.685 1.00 92.62 75 PHE A N 1
ATOM 592 C CA . PHE A 1 75 ? 2.925 -11.464 -4.016 1.00 92.62 75 PHE A CA 1
ATOM 593 C C . PHE A 1 75 ? 2.913 -10.741 -2.672 1.00 92.62 75 PHE A C 1
ATOM 595 O O . PHE A 1 75 ? 3.636 -11.106 -1.749 1.00 92.62 75 PHE A O 1
ATOM 602 N N . LEU A 1 76 ? 2.086 -9.705 -2.565 1.00 92.50 76 LEU A N 1
ATOM 603 C CA . LEU A 1 76 ? 1.789 -9.035 -1.306 1.00 92.50 76 LEU A CA 1
ATOM 604 C C . LEU A 1 76 ? 0.557 -9.693 -0.686 1.00 92.50 76 LEU A C 1
ATOM 606 O O . LEU A 1 76 ? -0.567 -9.406 -1.095 1.00 92.50 76 LEU A O 1
ATOM 610 N N . GLN A 1 77 ? 0.765 -10.573 0.287 1.00 92.94 77 GLN A N 1
ATOM 611 C CA . GLN A 1 77 ? -0.316 -11.263 0.983 1.00 92.94 77 GLN A CA 1
ATOM 612 C C . GLN A 1 77 ? -0.634 -10.588 2.324 1.00 92.94 77 GLN A C 1
ATOM 614 O O . GLN A 1 77 ? 0.265 -10.209 3.071 1.00 92.94 77 GLN A O 1
ATOM 619 N N . MET A 1 78 ? -1.920 -10.493 2.647 1.00 90.38 78 MET A N 1
ATOM 620 C CA . MET A 1 78 ? -2.439 -10.127 3.965 1.00 90.38 78 MET A CA 1
ATOM 621 C C . MET A 1 78 ? -3.541 -11.107 4.379 1.00 90.38 78 MET A C 1
ATOM 623 O O . MET A 1 78 ? -4.269 -11.612 3.526 1.00 90.38 78 MET A O 1
ATOM 627 N N . ASN A 1 79 ? -3.652 -11.378 5.678 1.00 89.56 79 ASN A N 1
ATOM 628 C CA . ASN A 1 79 ? -4.706 -12.199 6.275 1.00 89.56 79 ASN A CA 1
ATOM 629 C C . ASN A 1 79 ? -5.181 -11.564 7.587 1.00 89.56 79 ASN A C 1
ATOM 631 O O . ASN A 1 79 ? -4.458 -10.725 8.131 1.00 89.56 79 ASN A O 1
ATOM 635 N N . ASP A 1 80 ? -6.351 -11.979 8.082 1.00 85.19 80 ASP A N 1
ATOM 636 C CA . ASP A 1 80 ? -6.837 -11.643 9.430 1.00 85.19 80 ASP A CA 1
ATOM 637 C C . ASP A 1 80 ? -6.841 -10.130 9.701 1.00 85.19 80 ASP A C 1
ATOM 639 O O . ASP A 1 80 ? -6.352 -9.632 10.722 1.00 85.19 80 ASP A O 1
ATOM 643 N N . VAL A 1 81 ? -7.346 -9.359 8.732 1.00 82.62 81 VAL A N 1
ATOM 644 C CA . VAL A 1 81 ? -7.356 -7.895 8.813 1.00 82.62 81 VAL A CA 1
ATOM 645 C C . VAL A 1 81 ? -8.554 -7.431 9.638 1.00 82.62 81 VAL A C 1
ATOM 647 O O . VAL A 1 81 ? -9.582 -6.991 9.121 1.00 82.62 81 VAL A O 1
ATOM 650 N N . TYR A 1 82 ? -8.365 -7.493 10.953 1.00 77.19 82 TYR A N 1
ATOM 651 C CA . TYR A 1 82 ? -9.357 -7.093 11.950 1.00 77.19 82 TYR A CA 1
ATOM 652 C C . TYR A 1 82 ? -9.388 -5.588 12.241 1.00 77.19 82 TYR A C 1
ATOM 654 O O . TYR A 1 82 ? -10.357 -5.071 12.782 1.00 77.19 82 TYR A O 1
ATOM 662 N N . GLU A 1 83 ? -8.333 -4.860 11.879 1.00 75.94 83 GLU A N 1
ATOM 663 C CA . GLU A 1 83 ? -8.206 -3.432 12.168 1.00 75.94 83 GLU A CA 1
ATOM 664 C C . GLU A 1 83 ? -7.717 -2.682 10.931 1.00 75.94 83 GLU A C 1
ATOM 666 O O . GLU A 1 83 ? -6.602 -2.879 10.441 1.00 75.94 83 GLU A O 1
ATOM 671 N N . LEU A 1 84 ? -8.570 -1.797 10.411 1.00 79.06 84 LEU A N 1
ATOM 672 C CA . LEU A 1 84 ? -8.238 -0.966 9.251 1.00 79.06 84 LEU A CA 1
ATOM 673 C C . LEU A 1 84 ? -7.323 0.197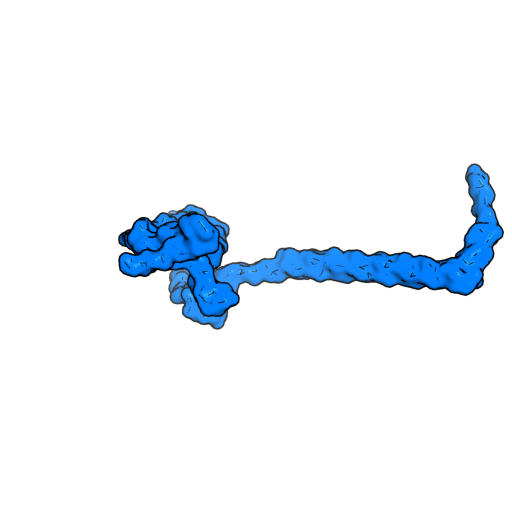 9.658 1.00 79.06 84 LEU A C 1
ATOM 675 O O . LEU A 1 84 ? -6.468 0.636 8.878 1.00 79.06 84 LEU A O 1
ATOM 679 N N . LEU A 1 85 ? -7.517 0.697 10.883 1.00 83.12 85 LEU A N 1
ATOM 680 C CA . LEU A 1 85 ? -6.790 1.828 11.437 1.00 83.12 85 LEU A CA 1
ATOM 681 C C . LEU A 1 85 ? -5.437 1.399 12.009 1.00 83.12 85 LEU A C 1
ATOM 683 O O . LEU A 1 85 ? -5.269 0.276 12.485 1.00 83.12 85 LEU A O 1
ATOM 687 N N . PRO A 1 86 ? -4.444 2.298 11.982 1.00 83.69 86 PRO A N 1
ATOM 688 C CA . PRO A 1 86 ? -3.166 2.017 12.600 1.00 83.69 86 PRO A CA 1
ATOM 689 C C . PRO A 1 86 ? -3.302 2.004 14.130 1.00 83.69 86 PRO A C 1
ATOM 691 O O . PRO A 1 86 ? -3.956 2.857 14.733 1.00 83.69 86 PRO A O 1
ATOM 694 N N . GLN A 1 87 ? -2.631 1.050 14.763 1.00 81.12 87 GLN A N 1
ATOM 695 C CA . GLN A 1 87 ? -2.593 0.883 16.210 1.00 81.12 87 GLN A CA 1
ATOM 696 C C . GLN A 1 87 ? -1.406 1.630 16.828 1.00 81.12 87 GLN A C 1
ATOM 698 O O . GLN A 1 87 ? -0.538 2.175 16.136 1.00 81.12 87 GLN A O 1
ATOM 703 N N . ASP A 1 88 ? -1.353 1.636 18.162 1.00 83.44 88 ASP A N 1
ATOM 704 C CA . ASP A 1 88 ? -0.225 2.168 18.931 1.00 83.44 88 ASP A CA 1
ATOM 705 C C . ASP A 1 88 ? 0.092 3.639 18.588 1.00 83.44 88 ASP A C 1
ATOM 707 O O . ASP A 1 88 ? 1.235 4.013 18.310 1.00 83.44 88 ASP A O 1
ATOM 711 N N . LYS A 1 89 ? -0.960 4.474 18.549 1.00 80.12 89 LYS A N 1
ATOM 712 C CA . LYS A 1 89 ? -0.906 5.896 18.155 1.00 80.12 89 LYS A CA 1
ATOM 713 C C . LYS A 1 89 ? -0.341 6.117 16.743 1.00 80.12 89 LYS A C 1
ATOM 715 O O . LYS A 1 89 ? 0.407 7.061 16.512 1.00 80.12 89 LYS A O 1
ATOM 720 N N . GLY A 1 90 ? -0.663 5.233 15.801 1.00 79.81 90 GLY A N 1
ATOM 721 C CA . GLY A 1 90 ? -0.191 5.343 14.418 1.00 79.81 90 GLY A CA 1
ATOM 722 C C . GLY A 1 90 ? 1.134 4.628 14.139 1.00 79.81 90 GLY A C 1
ATOM 723 O O . GLY A 1 90 ? 1.593 4.599 12.995 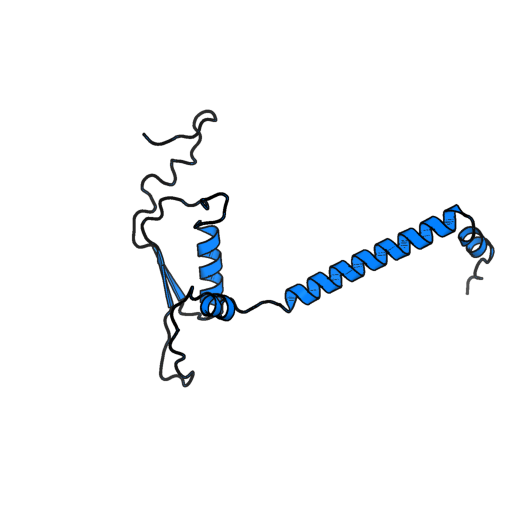1.00 79.81 90 GLY A O 1
ATOM 724 N N . ARG A 1 91 ? 1.774 4.041 15.158 1.00 80.94 91 ARG A N 1
ATOM 725 C CA . ARG A 1 91 ? 3.108 3.442 15.017 1.00 80.94 91 ARG A CA 1
ATOM 726 C C . ARG A 1 91 ? 3.077 2.064 14.367 1.00 80.94 91 ARG A C 1
ATOM 728 O O . ARG A 1 91 ? 4.035 1.714 13.672 1.00 80.94 91 ARG A O 1
ATOM 735 N N . LYS A 1 92 ? 1.986 1.306 14.509 1.00 81.44 92 LYS A N 1
ATOM 736 C CA . LYS A 1 92 ? 1.908 -0.091 14.051 1.00 81.44 92 LYS A CA 1
ATOM 737 C C . LYS A 1 92 ? 0.728 -0.334 13.111 1.00 81.44 92 LYS A C 1
ATOM 739 O O . LYS A 1 92 ? -0.379 0.119 13.372 1.00 81.44 92 LYS A O 1
ATOM 744 N N . GLY A 1 93 ? 0.972 -1.102 12.049 1.00 82.94 93 GLY A N 1
ATOM 745 C CA . GLY A 1 93 ? -0.070 -1.595 11.144 1.00 82.94 93 GLY A CA 1
ATOM 746 C C . GLY A 1 93 ? -0.840 -0.506 10.387 1.00 82.94 93 GLY A C 1
ATOM 747 O O . GLY A 1 93 ? -0.308 0.570 10.101 1.00 82.94 93 GLY A O 1
ATOM 748 N N . GLY A 1 94 ? -2.095 -0.824 10.063 1.00 85.81 94 GLY A N 1
ATOM 749 C CA . GLY A 1 94 ? -3.026 0.021 9.318 1.00 85.81 94 GLY A CA 1
ATOM 750 C C . GLY A 1 94 ? -2.963 -0.190 7.803 1.00 85.81 94 GLY A C 1
ATOM 751 O O . GLY A 1 94 ? -1.885 -0.222 7.199 1.00 85.81 94 GLY A O 1
ATOM 752 N N . LEU A 1 95 ? -4.133 -0.269 7.165 1.00 88.50 95 LEU A N 1
ATOM 753 C CA . LEU A 1 95 ? -4.225 -0.507 5.720 1.00 88.50 95 LEU A CA 1
ATOM 754 C C . LEU A 1 95 ? -3.671 0.644 4.876 1.00 88.50 95 LEU A C 1
ATOM 756 O O . LEU A 1 95 ? -3.207 0.400 3.769 1.00 88.50 95 LEU A O 1
ATOM 760 N N . ALA A 1 96 ? -3.632 1.876 5.395 1.00 88.25 96 ALA A N 1
ATOM 761 C CA . ALA A 1 96 ? -2.977 2.995 4.710 1.00 88.25 96 ALA A CA 1
ATOM 762 C C . ALA A 1 96 ? -1.477 2.731 4.481 1.00 88.25 96 ALA A C 1
ATOM 764 O O . ALA A 1 96 ? -0.941 3.022 3.412 1.00 88.25 96 ALA A O 1
ATOM 765 N N . ARG A 1 97 ? -0.803 2.112 5.460 1.00 87.19 97 ARG A N 1
ATOM 766 C CA . ARG A 1 97 ? 0.607 1.723 5.335 1.00 87.19 97 ARG A CA 1
ATOM 767 C C . ARG A 1 97 ? 0.772 0.584 4.334 1.00 87.19 97 ARG A C 1
ATOM 769 O O . ARG A 1 97 ? 1.679 0.629 3.512 1.00 87.19 97 ARG A O 1
ATOM 776 N N . VAL A 1 98 ? -0.121 -0.405 4.368 1.00 90.00 98 VAL A N 1
ATOM 777 C CA . VAL A 1 98 ? -0.115 -1.518 3.404 1.00 90.00 98 VAL A CA 1
ATOM 778 C C . VAL A 1 98 ? -0.360 -1.015 1.977 1.00 90.00 98 VAL A C 1
ATOM 780 O O . VAL A 1 98 ? 0.327 -1.442 1.054 1.00 90.00 98 VAL A O 1
ATOM 783 N N . ALA A 1 99 ? -1.275 -0.062 1.788 1.00 90.75 99 ALA A N 1
ATOM 784 C CA . ALA A 1 99 ? -1.542 0.564 0.495 1.00 90.75 99 ALA A CA 1
ATOM 785 C C . ALA A 1 99 ? -0.313 1.303 -0.052 1.00 90.75 99 ALA A C 1
ATOM 787 O O . ALA A 1 99 ? 0.003 1.169 -1.235 1.00 90.75 99 ALA A O 1
ATOM 788 N N . TYR A 1 100 ? 0.410 2.019 0.813 1.00 90.06 100 TYR A N 1
ATOM 789 C CA . TYR A 1 100 ? 1.672 2.654 0.445 1.00 90.06 100 TYR A CA 1
ATOM 790 C C . TYR A 1 100 ? 2.737 1.617 0.052 1.00 90.06 100 TYR A C 1
ATOM 792 O O . TYR A 1 100 ? 3.321 1.722 -1.023 1.00 90.06 100 TYR A O 1
ATOM 800 N N . MET A 1 101 ? 2.920 0.554 0.844 1.00 88.50 101 MET A N 1
ATOM 801 C CA . MET A 1 101 ? 3.842 -0.540 0.497 1.00 88.50 101 MET A CA 1
ATOM 802 C C . MET A 1 101 ? 3.480 -1.202 -0.838 1.00 88.50 101 MET A C 1
ATOM 804 O O . MET A 1 101 ? 4.356 -1.461 -1.656 1.00 88.50 101 MET A O 1
ATOM 808 N N . ARG A 1 102 ? 2.188 -1.428 -1.101 1.00 91.75 102 ARG A N 1
ATOM 809 C CA . ARG A 1 102 ? 1.705 -1.946 -2.388 1.00 91.75 102 ARG A CA 1
ATOM 810 C C . ARG A 1 102 ? 2.093 -1.034 -3.550 1.00 91.75 102 ARG A C 1
ATOM 812 O O . ARG A 1 102 ? 2.465 -1.544 -4.603 1.00 91.75 102 ARG A O 1
ATOM 819 N N . GLN A 1 103 ? 1.948 0.282 -3.391 1.00 89.06 103 GLN A N 1
ATOM 820 C CA . GLN A 1 103 ? 2.316 1.239 -4.432 1.00 89.06 103 GLN A CA 1
ATOM 821 C C . GLN A 1 103 ? 3.806 1.127 -4.757 1.00 89.06 103 GLN A C 1
ATOM 823 O O . GLN A 1 103 ? 4.152 0.950 -5.920 1.00 89.06 103 GLN A O 1
ATOM 828 N N . LEU A 1 104 ? 4.656 1.132 -3.732 1.00 86.62 104 LEU A N 1
ATOM 829 C CA . LEU A 1 104 ? 6.106 1.022 -3.888 1.00 86.62 104 LEU A CA 1
ATOM 830 C C . LEU A 1 104 ? 6.515 -0.287 -4.571 1.00 86.62 104 LEU A C 1
ATOM 832 O O . LEU A 1 104 ? 7.236 -0.273 -5.562 1.00 86.62 104 LEU A O 1
ATOM 836 N N . LEU A 1 105 ? 5.970 -1.418 -4.114 1.00 86.31 105 LEU A N 1
ATOM 837 C CA . LEU A 1 105 ? 6.244 -2.724 -4.722 1.00 86.31 105 LEU A CA 1
ATOM 838 C C . LEU A 1 105 ? 5.811 -2.783 -6.194 1.00 86.31 105 LEU A C 1
ATOM 840 O O . LEU A 1 105 ? 6.466 -3.434 -7.005 1.00 86.31 105 LEU A O 1
ATOM 844 N N . LYS A 1 106 ? 4.716 -2.101 -6.548 1.00 86.94 106 LYS A N 1
ATOM 845 C CA . LYS A 1 106 ? 4.210 -2.053 -7.923 1.00 86.94 106 LYS A CA 1
ATOM 846 C C . LYS A 1 106 ? 5.004 -1.104 -8.823 1.00 86.94 106 LYS A C 1
ATOM 848 O O . LYS A 1 106 ? 5.095 -1.364 -10.020 1.00 86.94 106 LYS A O 1
ATOM 853 N N . GLU A 1 107 ? 5.567 -0.036 -8.263 1.00 85.44 107 GLU A N 1
ATOM 854 C CA . GLU A 1 107 ? 6.535 0.827 -8.950 1.00 85.44 107 GLU A CA 1
ATOM 855 C C . GLU A 1 107 ? 7.842 0.069 -9.240 1.00 85.44 107 GLU A C 1
ATOM 857 O O . GLU A 1 107 ? 8.429 0.254 -10.303 1.00 85.44 107 GLU A O 1
ATOM 862 N N . GLU A 1 108 ? 8.260 -0.830 -8.342 1.00 80.44 108 GLU A N 1
ATOM 863 C CA . GLU A 1 108 ? 9.459 -1.664 -8.510 1.00 80.44 108 GLU A CA 1
ATOM 864 C C . GLU A 1 108 ? 9.252 -2.841 -9.480 1.00 80.44 108 GLU A C 1
ATOM 866 O O . GLU A 1 108 ? 10.135 -3.150 -10.280 1.00 80.44 108 GLU A O 1
ATOM 871 N N . ASN A 1 109 ? 8.095 -3.507 -9.435 1.00 83.94 109 ASN A N 1
ATOM 872 C CA . ASN A 1 109 ? 7.766 -4.621 -10.324 1.00 83.94 109 ASN A CA 1
ATOM 873 C C . ASN A 1 109 ? 6.278 -4.601 -10.696 1.00 83.94 109 ASN A C 1
ATOM 875 O O . ASN A 1 109 ? 5.402 -4.790 -9.846 1.00 83.94 109 ASN A O 1
ATOM 879 N N . LEU A 1 110 ? 5.982 -4.459 -11.989 1.00 88.31 110 LEU A N 1
ATOM 880 C CA . LEU A 1 110 ? 4.605 -4.450 -12.495 1.00 88.31 110 LEU A CA 1
ATOM 881 C C . LEU A 1 110 ? 3.868 -5.777 -12.261 1.00 88.31 110 LEU A C 1
ATOM 883 O O . LEU A 1 110 ? 2.645 -5.763 -12.103 1.00 88.31 110 LEU A O 1
ATOM 887 N N . ASN A 1 111 ? 4.590 -6.896 -12.145 1.00 91.88 111 ASN A N 1
ATOM 888 C CA . ASN A 1 111 ? 4.046 -8.216 -11.808 1.00 91.88 111 ASN A CA 1
ATOM 889 C C . ASN A 1 111 ? 3.813 -8.370 -10.293 1.00 91.88 111 ASN A C 1
ATOM 891 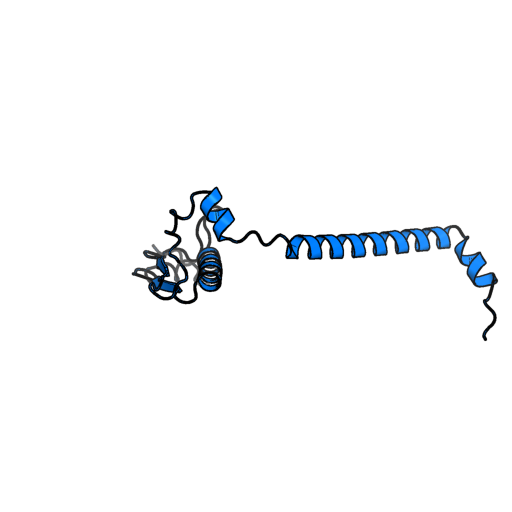O O . ASN A 1 111 ? 4.101 -9.416 -9.706 1.00 91.88 111 ASN A O 1
ATOM 895 N N . THR A 1 112 ? 3.315 -7.311 -9.651 1.00 91.88 112 THR A N 1
ATOM 896 C CA . THR A 1 112 ? 2.953 -7.295 -8.232 1.00 91.88 112 THR A CA 1
ATOM 897 C C . THR A 1 112 ? 1.458 -7.525 -8.059 1.00 91.88 112 THR A C 1
ATOM 899 O O . THR A 1 112 ? 0.629 -6.719 -8.494 1.00 91.88 112 THR A O 1
ATOM 902 N N . TYR A 1 113 ? 1.122 -8.596 -7.348 1.00 95.00 113 TYR A N 1
ATOM 903 C CA . TYR A 1 113 ? -0.238 -9.011 -7.037 1.00 95.00 113 TYR A CA 1
ATOM 904 C C . TYR A 1 113 ? -0.479 -8.890 -5.539 1.00 95.00 113 TYR A C 1
ATOM 906 O O . TYR A 1 113 ? 0.351 -9.290 -4.728 1.00 95.00 113 TYR A O 1
ATOM 914 N N . THR A 1 114 ? -1.621 -8.321 -5.165 1.00 94.06 114 THR A N 1
ATOM 915 C CA . THR A 1 114 ? -2.035 -8.210 -3.764 1.00 94.06 114 THR A CA 1
ATOM 916 C C . THR A 1 114 ? -3.134 -9.219 -3.493 1.00 94.06 114 THR A C 1
ATOM 918 O O . THR A 1 114 ? -4.121 -9.255 -4.226 1.00 94.06 114 THR A O 1
ATOM 921 N N . ILE A 1 115 ? -2.960 -10.025 -2.452 1.00 94.06 115 ILE A N 1
ATOM 922 C CA . ILE A 1 115 ? -3.868 -11.104 -2.074 1.00 94.06 115 ILE A CA 1
ATOM 923 C C . ILE A 1 115 ? -4.339 -10.844 -0.646 1.00 94.06 115 ILE A C 1
ATOM 925 O O . ILE A 1 115 ? -3.527 -10.666 0.260 1.00 94.06 115 ILE A O 1
ATOM 929 N N . LEU A 1 116 ? -5.655 -10.841 -0.448 1.00 90.25 116 LEU A N 1
ATOM 930 C CA . LEU A 1 116 ? -6.278 -10.833 0.870 1.00 90.25 116 LEU A CA 1
ATOM 931 C C . LEU A 1 116 ? -6.871 -12.215 1.124 1.00 90.25 116 LEU A C 1
ATOM 933 O O . LEU A 1 116 ? -7.851 -12.591 0.489 1.00 90.25 116 LEU A O 1
ATOM 937 N N . ALA A 1 117 ? -6.228 -12.975 2.002 1.00 88.69 117 ALA A N 1
ATOM 938 C CA . ALA A 1 117 ? -6.445 -14.407 2.157 1.00 88.69 117 ALA A CA 1
ATOM 939 C C . ALA A 1 117 ? -7.485 -14.790 3.229 1.00 88.69 117 ALA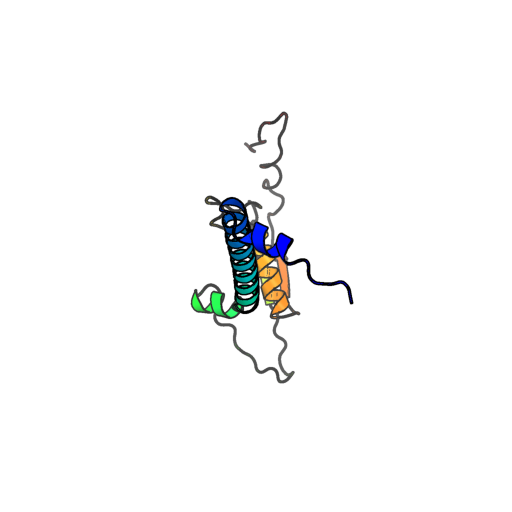 A C 1
ATOM 941 O O . ALA A 1 117 ? -7.589 -15.972 3.540 1.00 88.69 117 ALA A O 1
ATOM 942 N N . GLY A 1 118 ? -8.268 -13.840 3.757 1.00 78.56 118 GLY A N 1
ATOM 943 C CA . GLY A 1 118 ? -9.321 -14.149 4.729 1.00 78.56 118 GLY A CA 1
ATOM 944 C C . GLY A 1 118 ? -9.660 -13.021 5.701 1.00 78.56 118 GLY A C 1
ATOM 945 O O . GLY A 1 118 ? -8.996 -11.983 5.736 1.00 78.56 118 GLY A O 1
ATOM 946 N N . ASP A 1 119 ? -10.746 -13.247 6.442 1.00 77.25 119 ASP A N 1
ATOM 947 C CA . ASP A 1 119 ? -11.167 -12.572 7.677 1.00 77.25 119 ASP A CA 1
ATOM 948 C C . ASP A 1 119 ? -11.062 -11.040 7.690 1.00 77.25 119 ASP A C 1
ATOM 950 O O . ASP A 1 119 ? -10.588 -10.418 8.635 1.00 77.25 119 ASP A O 1
ATOM 954 N N . LEU A 1 120 ? -11.559 -10.410 6.621 1.00 74.00 120 LEU A N 1
ATOM 955 C CA . LEU A 1 120 ? -11.734 -8.953 6.557 1.00 74.00 120 LEU A CA 1
ATOM 956 C C . LEU A 1 120 ? -13.054 -8.483 7.191 1.00 74.00 120 LEU A C 1
ATOM 958 O O . LEU A 1 120 ? -13.136 -7.374 7.715 1.00 74.00 120 LEU A O 1
ATOM 962 N N . LEU A 1 121 ? -14.118 -9.283 7.060 1.00 67.88 121 LEU A N 1
ATOM 963 C CA . LEU A 1 121 ? -15.501 -8.848 7.310 1.00 67.88 121 LEU A CA 1
ATOM 964 C C . LEU A 1 121 ? -16.024 -9.188 8.715 1.00 67.88 121 LEU A C 1
ATOM 966 O O . LEU A 1 121 ? -17.130 -8.782 9.067 1.00 67.88 121 LEU A O 1
ATOM 970 N N . SER A 1 122 ? -15.230 -9.879 9.529 1.00 60.03 122 SER A N 1
ATOM 971 C CA . SER A 1 122 ? -15.576 -10.292 10.893 1.00 60.03 122 SER A CA 1
ATOM 972 C C . SER A 1 122 ? -14.861 -9.387 11.907 1.00 60.03 122 SER A C 1
ATOM 974 O O . SER A 1 122 ? -13.702 -9.064 11.702 1.00 60.03 122 SER A O 1
ATOM 976 N N . PRO A 1 123 ? -15.503 -8.976 13.009 1.00 56.25 123 PRO A N 1
ATOM 977 C CA . PRO A 1 123 ? -16.155 -7.674 13.165 1.00 56.25 123 PRO A CA 1
ATOM 978 C C . PRO A 1 123 ? -15.191 -6.452 13.208 1.00 56.25 123 PRO A C 1
ATOM 980 O O . PRO A 1 123 ? -15.113 -5.749 14.209 1.00 56.25 123 PRO A O 1
ATOM 983 N N . SER A 1 124 ? -14.509 -6.124 12.109 1.00 52.88 124 SER A N 1
ATOM 984 C CA . SER A 1 124 ? -13.665 -4.910 11.983 1.00 52.88 124 SER A CA 1
ATOM 985 C C . SER A 1 124 ? -14.469 -3.654 11.625 1.00 52.88 124 SER A C 1
ATOM 987 O O . SER A 1 124 ? -14.277 -2.566 12.167 1.00 52.88 124 SER A O 1
ATOM 989 N N . ALA A 1 125 ? -15.401 -3.798 10.675 1.00 54.06 125 ALA A N 1
ATOM 990 C CA . ALA A 1 125 ? -16.160 -2.681 10.106 1.00 54.06 125 ALA A CA 1
ATOM 991 C C . ALA A 1 125 ? -17.236 -2.135 11.066 1.00 54.06 125 ALA A C 1
ATOM 993 O O . ALA A 1 125 ? -17.590 -0.955 11.015 1.00 54.06 125 ALA A O 1
ATOM 994 N N . LEU A 1 126 ? -17.733 -2.981 11.974 1.00 56.28 126 LEU A N 1
ATOM 995 C CA . LEU A 1 126 ? -18.725 -2.610 12.986 1.00 56.28 126 LEU A CA 1
ATOM 996 C C . LEU A 1 126 ? -18.126 -1.791 14.139 1.00 56.28 126 LEU A C 1
ATOM 998 O O . LEU A 1 126 ? -18.828 -0.940 14.673 1.00 56.28 126 LEU A O 1
ATOM 1002 N N . SER A 1 127 ? -16.838 -1.962 14.462 1.00 56.12 127 SER A N 1
ATOM 1003 C CA . SER A 1 127 ? -16.162 -1.267 15.577 1.00 56.12 127 SER A CA 1
ATOM 1004 C 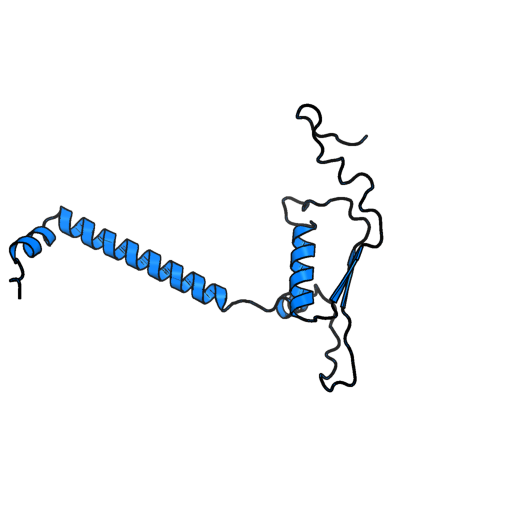C . SER A 1 127 ? -16.166 0.269 15.432 1.00 56.12 127 SER A C 1
ATOM 1006 O O . SER A 1 127 ? -16.273 1.015 16.411 1.00 56.12 127 SER A O 1
ATOM 1008 N N . LEU A 1 128 ? -16.132 0.760 14.185 1.00 61.56 128 LEU A N 1
ATOM 1009 C CA . LEU A 1 128 ? -16.194 2.191 13.853 1.00 61.56 128 LEU A CA 1
ATOM 1010 C C . LEU A 1 128 ? -17.616 2.719 13.641 1.00 61.56 128 LEU A C 1
ATOM 1012 O O . LEU A 1 128 ? -17.809 3.931 13.503 1.00 61.56 128 LEU A O 1
ATOM 1016 N N . SER A 1 129 ? -18.612 1.836 13.588 1.00 67.62 129 SER A N 1
ATOM 1017 C CA . SER A 1 129 ? -19.995 2.255 13.401 1.00 67.62 129 SER A CA 1
ATOM 1018 C C . SER A 1 129 ? -20.471 2.953 14.670 1.00 67.62 129 SER A C 1
ATOM 1020 O O . SER A 1 129 ? -20.328 2.435 15.773 1.00 67.62 129 SER A O 1
ATOM 1022 N N . LYS A 1 130 ? -21.020 4.160 14.534 1.00 68.88 130 LYS A N 1
ATOM 1023 C CA . LYS A 1 130 ? -21.621 4.880 15.658 1.00 68.88 130 LYS A CA 1
ATOM 1024 C C . LYS A 1 130 ? -23.131 4.737 15.594 1.00 68.88 130 LYS A C 1
ATOM 1026 O O . LYS A 1 130 ? -23.729 5.094 14.583 1.00 68.88 130 LYS A O 1
ATOM 1031 N N . VAL A 1 131 ? -23.747 4.282 16.677 1.00 74.38 131 VAL A N 1
ATOM 1032 C CA . VAL A 1 131 ? -25.203 4.355 16.857 1.00 74.38 131 VAL A CA 1
ATOM 1033 C C . VAL A 1 131 ? -25.460 5.427 17.896 1.00 74.38 131 VAL A C 1
ATOM 1035 O O . VAL A 1 131 ? -24.923 5.360 18.992 1.00 74.38 131 VAL A O 1
ATOM 1038 N N . ASN A 1 132 ? -26.235 6.455 17.546 1.00 81.06 132 ASN A N 1
ATOM 1039 C CA . ASN A 1 132 ? -26.554 7.572 18.446 1.00 81.06 132 ASN A CA 1
ATOM 1040 C C . ASN A 1 132 ? -25.318 8.290 19.036 1.00 81.06 132 ASN A C 1
ATOM 1042 O O . ASN A 1 132 ? -25.346 8.774 20.163 1.00 81.06 132 ASN A O 1
ATOM 1046 N N . GLY A 1 133 ? -24.218 8.367 18.277 1.00 78.50 133 GLY A N 1
ATOM 1047 C CA . GLY A 1 133 ? -22.990 9.057 18.692 1.00 78.50 133 GLY A CA 1
ATOM 1048 C C . GLY A 1 133 ? -22.022 8.225 19.544 1.00 78.50 133 GLY A C 1
ATOM 1049 O O . GLY A 1 133 ? -20.880 8.648 19.727 1.00 78.50 133 GLY A O 1
ATOM 1050 N N . THR A 1 134 ? -22.413 7.030 19.990 1.00 68.44 134 THR A N 1
ATOM 1051 C CA . THR A 1 134 ? -21.546 6.076 20.697 1.00 68.44 134 THR A CA 1
ATOM 1052 C C . THR A 1 134 ? -21.005 5.008 19.749 1.00 68.44 134 THR A C 1
ATOM 1054 O O . THR A 1 134 ? -21.703 4.558 18.844 1.00 68.44 134 THR A O 1
ATOM 1057 N N . SER A 1 135 ? -19.741 4.610 19.939 1.00 66.94 135 SER A N 1
ATOM 1058 C CA . SER A 1 135 ? -19.134 3.509 19.175 1.00 66.94 135 SER A CA 1
ATOM 1059 C C . SER A 1 135 ? -19.889 2.213 19.462 1.00 66.94 135 SER A C 1
ATOM 1061 O O . SER A 1 135 ? -20.071 1.857 20.630 1.00 66.94 135 SER A O 1
ATOM 1063 N N . LEU A 1 136 ? -20.293 1.499 18.413 1.00 66.44 136 LEU A N 1
ATOM 1064 C CA . LEU A 1 136 ? -20.722 0.107 18.491 1.00 66.44 136 LEU A CA 1
ATOM 1065 C C . LEU A 1 136 ? -19.492 -0.741 18.805 1.00 66.44 136 LEU A C 1
ATOM 1067 O O . LEU A 1 136 ? -18.805 -1.236 17.919 1.00 66.44 136 LEU A O 1
ATOM 1071 N N . ASN A 1 137 ? -19.184 -0.878 20.089 1.00 63.50 137 ASN A N 1
ATOM 1072 C CA . ASN A 1 137 ? -18.193 -1.841 20.532 1.00 63.50 137 ASN A CA 1
ATOM 1073 C C . ASN A 1 137 ? -18.885 -3.210 20.527 1.00 63.50 137 ASN A C 1
ATOM 1075 O O . ASN A 1 137 ? -19.797 -3.433 21.326 1.00 63.50 137 ASN A O 1
ATOM 1079 N N . GLY A 1 138 ? -18.533 -4.070 19.568 1.00 56.34 138 GLY A N 1
ATOM 1080 C CA . GLY A 1 138 ? -19.068 -5.428 19.493 1.00 56.34 138 GLY A CA 1
ATOM 1081 C C . GLY A 1 138 ? -18.771 -6.163 20.800 1.00 56.34 138 GLY A C 1
ATOM 1082 O O . GLY A 1 138 ? -17.611 -6.268 21.191 1.00 56.34 138 GLY A O 1
ATOM 1083 N N . LYS A 1 139 ? -19.819 -6.602 21.497 1.00 47.41 139 LYS A N 1
ATOM 1084 C CA . LYS A 1 139 ? -19.723 -7.551 22.607 1.00 47.41 139 LYS A CA 1
ATOM 1085 C C . LYS A 1 139 ? -20.078 -8.937 22.103 1.00 47.41 139 LYS A C 1
ATOM 1087 O O . LYS A 1 139 ? -21.031 -9.012 21.296 1.00 47.41 139 LYS A O 1
#

Foldseek 3Di:
DDDDDVVVVVVCVPPVNVVVVVVVVVVVVVVVVVVVVVVVVVVPPPQVVVVCVVVVVDDDDDPDDPPPPDDDAAEAEDEQCQEQAAPPVNPHDHVVVVVVVQVSVCVVPVNYDYYYDDNPVPPNPQQCDDDPNHGPPDD

pLDDT: mean 75.46, std 13.8, range [45.97, 95.44]

Secondary structure (DSSP, 8-state):
-PPP-HHHHHHTTSHHHHHHHHHHHHHHHHHHHHHHHHHHHHH----HHHHHHHTT-S-------SSSS----EEEEE-----SS-BTTTTB--HHHHHHHHHHHHHH-SSEEEEE-S-SSSSSTTTT-EETTEE----